Protein AF-A0A420P9P3-F1 (afdb_monomer_lite)

pLDDT: mean 70.21, std 10.7, range [43.94, 89.81]

Sequence (83 aa):
MPLAEATVEDHLATSSDHFTLSLTFLDIRSTPVQPAKIRVKTEDELKRFVEIVELGATEIPLTDSTPAELDELASSLISLLTT

Structure (mmCIF, N/CA/C/O backbone):
data_AF-A0A420P9P3-F1
#
_entry.id   AF-A0A420P9P3-F1
#
loop_
_atom_site.group_PDB
_atom_site.id
_atom_site.type_symbol
_atom_site.label_atom_id
_atom_site.label_alt_id
_atom_site.label_comp_id
_atom_site.label_asym_id
_atom_site.label_entity_id
_atom_site.label_seq_id
_atom_site.pdbx_PDB_ins_code
_atom_site.Cartn_x
_atom_site.Cartn_y
_atom_site.Cartn_z
_atom_site.occupancy
_atom_site.B_iso_or_equiv
_atom_site.auth_seq_id
_atom_site.auth_comp_id
_atom_site.auth_asym_id
_atom_site.auth_atom_id
_atom_site.pdbx_PDB_model_num
ATOM 1 N N . MET A 1 1 ? -0.176 20.141 -6.695 1.00 56.28 1 MET A N 1
ATOM 2 C CA . MET A 1 1 ? 1.095 19.609 -6.168 1.00 56.28 1 MET A CA 1
ATOM 3 C C . MET A 1 1 ? 0.806 18.214 -5.640 1.00 56.28 1 MET A C 1
ATOM 5 O O . MET A 1 1 ? -0.176 18.110 -4.909 1.00 56.28 1 MET A O 1
ATOM 9 N N . PRO A 1 2 ? 1.536 17.166 -6.059 1.00 55.56 2 PRO A N 1
ATOM 10 C CA . PRO A 1 2 ? 1.360 15.823 -5.505 1.00 55.56 2 PRO A CA 1
ATOM 11 C C . PRO A 1 2 ? 1.739 15.816 -4.015 1.00 55.56 2 PRO A C 1
ATOM 13 O O . PRO A 1 2 ? 2.680 16.497 -3.616 1.00 55.56 2 PRO A O 1
ATOM 16 N N . LEU A 1 3 ? 0.954 15.109 -3.195 1.00 57.59 3 LEU A N 1
ATOM 17 C CA . LEU A 1 3 ? 1.106 15.052 -1.730 1.00 57.59 3 LEU A CA 1
ATOM 18 C C . LEU A 1 3 ? 2.251 14.116 -1.293 1.00 57.59 3 LEU A C 1
ATOM 20 O O . LEU A 1 3 ? 2.792 14.241 -0.196 1.00 57.59 3 LEU A O 1
ATOM 24 N N . ALA A 1 4 ? 2.636 13.201 -2.176 1.00 59.34 4 ALA A N 1
ATOM 25 C CA . ALA A 1 4 ? 3.744 12.279 -2.017 1.00 59.34 4 ALA A CA 1
ATOM 26 C C . ALA A 1 4 ? 4.361 11.990 -3.389 1.00 59.34 4 ALA A C 1
ATOM 28 O O . ALA A 1 4 ? 3.690 12.098 -4.417 1.00 59.34 4 ALA A O 1
ATOM 29 N N . GLU A 1 5 ? 5.631 11.625 -3.383 1.00 70.06 5 GLU A N 1
ATOM 30 C CA . GLU A 1 5 ? 6.408 11.183 -4.528 1.00 70.06 5 GLU A CA 1
ATOM 31 C C . GLU A 1 5 ? 6.847 9.740 -4.275 1.00 70.06 5 GLU A C 1
ATOM 33 O O . GLU A 1 5 ? 7.300 9.405 -3.181 1.00 70.06 5 GLU A O 1
ATOM 38 N N . ALA A 1 6 ? 6.680 8.882 -5.275 1.00 72.00 6 ALA A N 1
ATOM 39 C CA . ALA A 1 6 ? 7.154 7.509 -5.256 1.00 72.00 6 ALA A CA 1
ATOM 40 C C . ALA A 1 6 ? 8.219 7.356 -6.337 1.00 72.00 6 ALA A C 1
ATOM 42 O O . ALA A 1 6 ? 8.008 7.770 -7.477 1.00 72.00 6 ALA A O 1
ATOM 43 N N . THR A 1 7 ? 9.356 6.774 -5.979 1.00 75.75 7 THR A N 1
ATOM 44 C CA . THR A 1 7 ? 10.444 6.482 -6.911 1.00 75.75 7 THR A CA 1
ATOM 45 C C . THR A 1 7 ? 10.864 5.033 -6.748 1.00 75.75 7 THR A C 1
ATOM 47 O O . THR A 1 7 ? 11.129 4.592 -5.630 1.00 75.75 7 THR A O 1
ATOM 50 N N . VAL A 1 8 ? 10.953 4.305 -7.857 1.00 74.31 8 VAL A N 1
ATOM 51 C CA . VAL A 1 8 ? 11.460 2.932 -7.890 1.00 74.31 8 VAL A CA 1
ATOM 52 C C . VAL A 1 8 ? 12.908 2.958 -8.373 1.00 74.31 8 VAL A C 1
ATOM 54 O O . VAL A 1 8 ? 13.200 3.462 -9.457 1.00 74.31 8 VAL A O 1
ATOM 57 N N . GLU A 1 9 ? 13.818 2.420 -7.570 1.00 78.50 9 GLU A N 1
ATOM 58 C CA . GLU A 1 9 ? 15.214 2.199 -7.940 1.00 78.50 9 GLU A CA 1
ATOM 59 C C . GLU A 1 9 ? 15.422 0.721 -8.264 1.00 78.50 9 GLU A C 1
ATOM 61 O O . GLU A 1 9 ? 15.226 -0.146 -7.416 1.00 78.50 9 GLU A O 1
ATOM 66 N N . ASP A 1 10 ? 15.817 0.430 -9.499 1.00 74.38 10 ASP A N 1
ATOM 67 C CA . ASP A 1 10 ? 16.175 -0.922 -9.924 1.00 74.38 10 ASP A CA 1
ATOM 68 C C . ASP A 1 10 ? 17.642 -1.220 -9.570 1.00 74.38 10 ASP A C 1
ATOM 70 O O . ASP A 1 10 ? 18.559 -0.442 -9.866 1.00 74.38 10 ASP A O 1
ATOM 74 N N . HIS A 1 11 ? 17.872 -2.355 -8.919 1.00 76.25 11 HIS A N 1
ATOM 75 C CA . HIS A 1 11 ? 19.180 -2.900 -8.611 1.00 76.25 11 HIS A CA 1
ATOM 76 C C . HIS A 1 11 ? 19.340 -4.254 -9.305 1.00 76.25 11 HIS A C 1
ATOM 78 O O . HIS A 1 11 ? 18.891 -5.298 -8.825 1.00 76.25 11 HIS A O 1
ATOM 84 N N . LEU A 1 12 ? 20.088 -4.244 -10.408 1.00 64.88 12 LEU A N 1
ATOM 85 C CA . LEU A 1 12 ? 20.522 -5.465 -11.076 1.00 64.88 12 LEU A CA 1
ATOM 86 C C . LEU A 1 12 ? 21.521 -6.211 -10.182 1.00 64.88 12 LEU A C 1
ATOM 88 O O . LEU A 1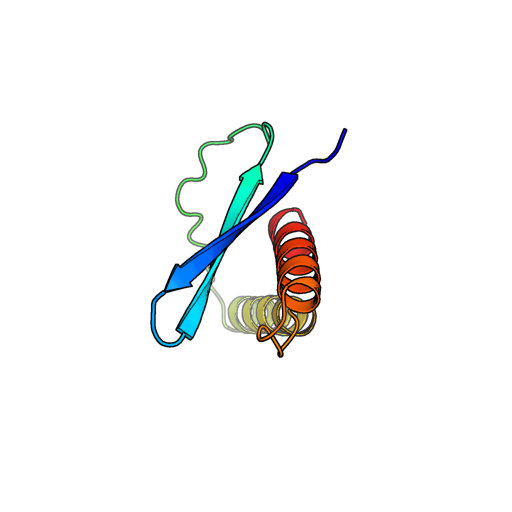 12 ? 22.702 -5.855 -10.116 1.00 64.88 12 LEU A O 1
ATOM 92 N N . ALA A 1 13 ? 21.062 -7.262 -9.503 1.00 65.31 13 ALA A N 1
ATOM 93 C CA . ALA A 1 13 ? 21.942 -8.231 -8.866 1.00 65.31 13 ALA A CA 1
ATOM 94 C C . ALA A 1 13 ? 22.165 -9.418 -9.811 1.00 65.31 13 ALA A C 1
ATOM 96 O O . ALA A 1 13 ? 21.274 -9.837 -10.544 1.00 65.31 13 ALA A O 1
ATOM 97 N N . THR A 1 14 ? 23.368 -9.993 -9.772 1.00 73.12 14 THR A N 1
ATOM 98 C CA . THR A 1 14 ? 23.910 -10.971 -10.737 1.00 73.12 14 THR A CA 1
ATOM 99 C C . THR A 1 14 ? 23.071 -12.248 -10.939 1.00 73.12 14 THR A C 1
ATOM 101 O O . THR A 1 14 ? 23.390 -13.054 -11.809 1.00 73.12 14 THR A O 1
A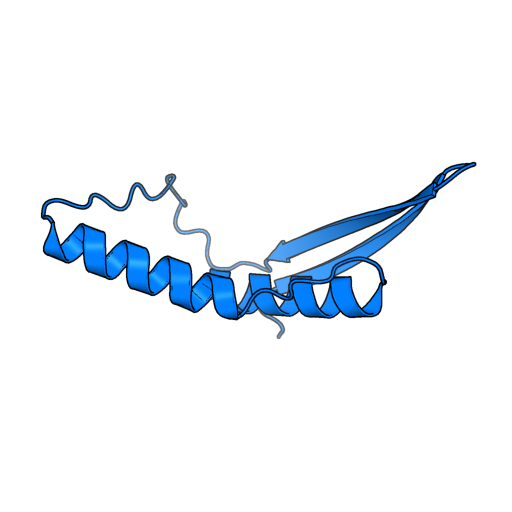TOM 104 N N . SER A 1 15 ? 22.015 -12.462 -10.150 1.00 69.69 15 SER A N 1
ATOM 105 C CA . SER A 1 15 ? 21.110 -13.613 -10.256 1.00 69.69 15 SER A CA 1
ATOM 106 C C . SER A 1 15 ? 19.635 -13.312 -9.952 1.00 69.69 15 SER A C 1
ATOM 108 O O . SER A 1 15 ? 18.853 -14.255 -9.859 1.00 69.69 15 SER A O 1
ATOM 110 N N . SER A 1 16 ? 19.249 -12.051 -9.745 1.00 53.44 16 SER A N 1
ATOM 111 C CA . SER A 1 16 ? 17.867 -11.677 -9.408 1.00 53.44 16 SER A CA 1
ATOM 112 C C . SER A 1 16 ? 17.680 -10.165 -9.465 1.00 53.44 16 SER A C 1
ATOM 114 O O . SER A 1 16 ? 18.480 -9.429 -8.879 1.00 53.44 16 SER A O 1
ATOM 116 N N . ASP A 1 17 ? 16.593 -9.726 -10.082 1.00 72.00 17 ASP A N 1
ATOM 117 C CA . ASP A 1 17 ? 16.199 -8.321 -10.104 1.00 72.00 17 ASP A CA 1
ATOM 118 C C . ASP A 1 17 ? 15.677 -7.927 -8.714 1.00 72.00 17 ASP A C 1
ATOM 120 O O . ASP A 1 17 ? 14.847 -8.630 -8.133 1.00 72.00 17 ASP A O 1
ATOM 124 N N . HIS A 1 18 ? 16.208 -6.845 -8.142 1.00 75.38 18 HIS A N 1
ATOM 125 C CA . HIS A 1 18 ? 15.718 -6.278 -6.888 1.00 75.38 18 HIS A CA 1
ATOM 126 C C . HIS A 1 18 ? 15.318 -4.833 -7.133 1.00 75.38 18 HIS A C 1
ATOM 128 O O . HIS A 1 18 ? 16.118 -4.054 -7.635 1.00 75.38 18 HIS A O 1
ATOM 134 N N . PHE A 1 19 ? 14.117 -4.460 -6.71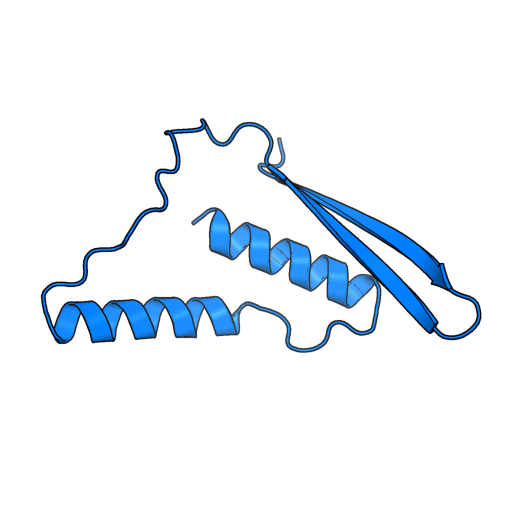2 1.00 70.62 19 PHE A N 1
ATOM 135 C CA . PHE A 1 19 ? 13.649 -3.082 -6.784 1.00 70.62 19 PHE A CA 1
ATOM 136 C C . PHE A 1 19 ? 13.530 -2.511 -5.374 1.00 70.62 19 PHE A C 1
ATOM 138 O O . PHE A 1 19 ? 13.039 -3.175 -4.460 1.00 70.62 19 PHE A O 1
ATOM 145 N N . THR A 1 20 ? 13.956 -1.267 -5.203 1.00 76.50 20 THR A N 1
ATOM 146 C CA . THR A 1 20 ? 13.737 -0.484 -3.990 1.00 76.50 20 THR A CA 1
ATOM 147 C C . THR A 1 20 ? 12.662 0.554 -4.279 1.00 76.50 20 THR A C 1
ATOM 149 O O . THR A 1 20 ? 12.868 1.452 -5.093 1.00 76.50 20 THR A O 1
ATOM 152 N N . LEU A 1 21 ? 11.514 0.456 -3.607 1.00 69.88 21 LEU A N 1
ATOM 153 C CA . LEU A 1 21 ? 10.483 1.492 -3.645 1.00 69.88 21 LEU A CA 1
ATOM 154 C C . LEU A 1 21 ? 10.751 2.529 -2.543 1.00 69.88 21 LEU A C 1
ATOM 156 O O . LEU A 1 21 ? 10.669 2.219 -1.354 1.00 69.88 21 LEU A O 1
ATOM 160 N N . SER A 1 22 ? 11.024 3.767 -2.941 1.00 76.19 22 SER A N 1
ATOM 161 C CA . SER A 1 22 ? 11.209 4.913 -2.048 1.00 76.19 22 SER A CA 1
ATOM 162 C C . SER A 1 22 ? 9.989 5.832 -2.112 1.00 76.19 22 SER A C 1
ATOM 164 O O . SER A 1 22 ? 9.626 6.326 -3.176 1.00 76.19 22 SER A O 1
ATOM 166 N N . LEU A 1 23 ? 9.359 6.080 -0.962 1.00 69.31 23 LEU A N 1
ATOM 167 C CA . LEU A 1 23 ? 8.207 6.977 -0.826 1.00 69.31 23 LEU A CA 1
ATOM 168 C C . LEU A 1 23 ? 8.626 8.237 -0.060 1.00 69.31 23 LEU A C 1
ATOM 170 O O . LEU A 1 23 ? 9.022 8.160 1.104 1.00 69.31 23 LEU A O 1
ATOM 174 N N . THR A 1 24 ? 8.521 9.400 -0.698 1.00 69.88 24 THR A N 1
ATOM 175 C CA . THR A 1 24 ? 8.822 10.711 -0.110 1.00 69.88 24 THR A CA 1
ATOM 176 C C . THR A 1 24 ? 7.542 11.527 0.022 1.00 69.88 24 THR A C 1
ATOM 178 O O . THR A 1 24 ? 6.921 11.899 -0.965 1.00 69.88 24 THR A O 1
ATOM 181 N N . PHE A 1 25 ? 7.142 11.858 1.247 1.00 63.19 25 PHE A N 1
ATOM 182 C CA . PHE A 1 25 ? 5.959 12.682 1.500 1.00 63.19 25 PHE A CA 1
ATOM 183 C C . PHE A 1 25 ? 6.367 14.159 1.613 1.00 63.19 25 PHE A C 1
ATOM 185 O O . PHE A 1 25 ? 7.107 14.537 2.523 1.00 63.19 25 PHE A O 1
ATOM 192 N N . LEU A 1 26 ? 5.906 15.001 0.679 1.00 60.66 26 LEU A N 1
ATOM 193 C CA . LEU A 1 26 ? 6.219 16.434 0.642 1.00 60.66 26 LEU A CA 1
ATOM 194 C C . LEU A 1 26 ? 5.344 17.178 1.654 1.00 60.66 26 LEU A C 1
ATOM 196 O O . LEU A 1 26 ? 4.218 17.560 1.353 1.00 60.66 26 LEU A O 1
ATOM 200 N N . ASP A 1 27 ? 5.885 17.354 2.860 1.00 57.75 27 ASP A N 1
ATOM 201 C CA . ASP A 1 27 ? 5.331 18.173 3.946 1.00 57.75 27 ASP A CA 1
ATOM 202 C C . ASP A 1 27 ? 3.811 18.019 4.124 1.00 57.75 27 ASP A C 1
ATOM 204 O O . ASP A 1 27 ? 3.029 18.976 4.111 1.00 57.75 27 ASP A O 1
ATOM 208 N N . ILE A 1 28 ? 3.381 16.777 4.364 1.00 53.62 28 ILE A N 1
ATOM 209 C CA . ILE A 1 28 ? 2.231 16.570 5.239 1.00 53.62 28 ILE A CA 1
ATOM 210 C C . ILE A 1 28 ? 2.696 17.179 6.550 1.00 53.62 28 ILE A C 1
ATOM 212 O O . ILE A 1 28 ? 3.582 16.587 7.169 1.00 53.62 28 ILE A O 1
ATOM 216 N N . ARG A 1 29 ? 2.207 18.386 6.895 1.00 53.34 29 ARG A N 1
ATOM 217 C CA . ARG A 1 29 ? 2.593 19.102 8.120 1.00 53.34 29 ARG A CA 1
ATOM 218 C C . ARG A 1 29 ? 2.845 18.061 9.186 1.00 53.34 29 ARG A C 1
ATOM 220 O O . ARG A 1 29 ? 1.901 17.377 9.582 1.00 53.34 29 ARG A O 1
ATOM 227 N N . SER A 1 30 ? 4.105 17.893 9.568 1.00 50.06 30 SER A N 1
ATOM 228 C CA . SER A 1 30 ? 4.475 16.910 10.569 1.00 50.06 30 SER A CA 1
ATOM 229 C C . SER A 1 30 ? 3.931 17.430 11.896 1.00 50.06 30 SER A C 1
ATOM 231 O O . SER A 1 30 ? 4.641 18.006 12.715 1.00 50.06 30 SER A O 1
ATOM 233 N N . THR A 1 31 ? 2.617 17.283 12.118 1.00 47.16 31 THR A N 1
ATOM 234 C CA . THR A 1 31 ? 2.134 16.973 13.453 1.00 47.16 31 THR A CA 1
ATOM 235 C C . THR A 1 31 ? 3.037 15.845 13.887 1.00 47.16 31 THR A C 1
ATOM 237 O O . THR A 1 31 ? 3.096 14.866 13.140 1.00 47.16 31 THR A O 1
ATOM 240 N N . PRO A 1 32 ? 3.792 15.992 14.989 1.00 43.94 32 PRO A N 1
ATOM 241 C CA . PRO A 1 32 ? 4.687 14.945 15.424 1.00 43.94 32 PRO A CA 1
ATOM 242 C C . PRO A 1 32 ? 3.848 13.682 15.453 1.00 43.94 32 PRO A C 1
ATOM 244 O O . PRO A 1 32 ? 2.921 13.573 16.259 1.00 43.94 32 PRO A O 1
ATOM 247 N N . VAL A 1 33 ? 4.120 12.775 14.512 1.00 51.78 33 VAL A N 1
ATOM 248 C CA . VAL A 1 33 ? 3.529 11.451 14.511 1.00 51.78 33 VAL A CA 1
ATOM 249 C C . VAL A 1 33 ? 4.260 10.771 15.653 1.00 51.78 33 VAL A C 1
ATOM 251 O O . VAL A 1 33 ? 5.195 9.997 15.474 1.00 51.78 33 VAL A O 1
ATOM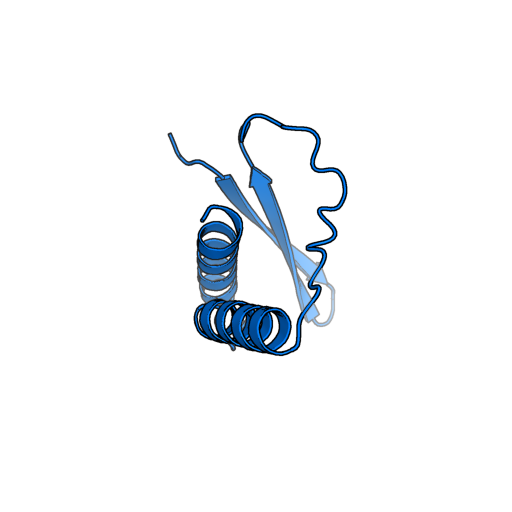 254 N N . GLN A 1 34 ? 3.870 11.126 16.884 1.00 47.78 34 GLN A N 1
ATOM 255 C CA . GLN A 1 34 ? 3.935 10.171 17.965 1.00 47.78 34 GLN A CA 1
ATOM 256 C C . GLN A 1 34 ? 3.352 8.902 17.364 1.00 47.78 34 GLN A C 1
ATOM 258 O O . GLN A 1 34 ? 2.281 9.014 16.763 1.00 47.78 34 GLN A O 1
ATOM 263 N N . PRO A 1 35 ? 4.031 7.746 17.464 1.00 48.53 35 PRO A N 1
ATOM 264 C CA . PRO A 1 35 ? 3.446 6.491 17.034 1.00 48.53 35 PRO A CA 1
ATOM 265 C C . PRO A 1 35 ? 2.042 6.446 17.623 1.00 48.53 35 PRO A C 1
ATOM 267 O O . PRO A 1 35 ? 1.879 6.388 18.847 1.00 48.53 35 PRO A O 1
ATOM 270 N N . ALA A 1 36 ? 1.045 6.648 16.760 1.00 51.47 36 ALA A N 1
ATOM 271 C CA . ALA A 1 36 ? -0.304 6.928 17.192 1.00 51.47 36 ALA A CA 1
ATOM 272 C C . ALA A 1 36 ? -0.849 5.577 17.611 1.00 51.47 36 ALA A C 1
ATOM 274 O O . ALA A 1 36 ? -1.393 4.822 16.813 1.00 51.47 36 ALA A O 1
ATOM 275 N N . LYS A 1 37 ? -0.608 5.214 18.872 1.00 58.34 37 LYS A N 1
ATOM 276 C CA . LYS A 1 37 ? -1.266 4.073 19.485 1.00 58.34 37 LYS A CA 1
ATOM 277 C C . LYS A 1 37 ? -2.744 4.419 19.491 1.00 58.34 37 LYS A C 1
ATOM 279 O O . LYS A 1 37 ? -3.203 5.161 20.360 1.00 58.34 37 LYS A O 1
ATOM 284 N N . ILE A 1 38 ? -3.469 3.911 18.499 1.00 65.38 38 ILE A N 1
ATOM 285 C CA . ILE A 1 38 ? -4.923 3.951 18.483 1.00 65.38 38 ILE A CA 1
ATOM 286 C C . ILE A 1 38 ? -5.349 3.114 19.682 1.00 65.38 38 ILE A C 1
ATOM 288 O O . ILE A 1 38 ? -5.239 1.889 19.697 1.00 65.38 38 ILE A O 1
ATOM 292 N N . ARG A 1 39 ? -5.711 3.802 20.766 1.00 71.12 39 ARG A N 1
ATOM 293 C CA . ARG A 1 39 ? -6.131 3.144 21.996 1.00 71.12 39 ARG A CA 1
ATOM 294 C C . ARG A 1 39 ? -7.573 2.710 21.818 1.00 71.12 39 ARG A C 1
ATOM 296 O O . ARG A 1 39 ? -8.485 3.483 22.090 1.00 71.12 39 ARG A O 1
ATOM 303 N N . VAL A 1 40 ? -7.727 1.469 21.394 1.00 77.25 40 VAL A N 1
ATOM 304 C CA . VAL A 1 40 ? -8.992 0.748 21.372 1.00 77.25 40 VAL A CA 1
ATOM 305 C C . VAL A 1 40 ? -9.370 0.377 22.809 1.00 77.25 40 VAL A C 1
ATOM 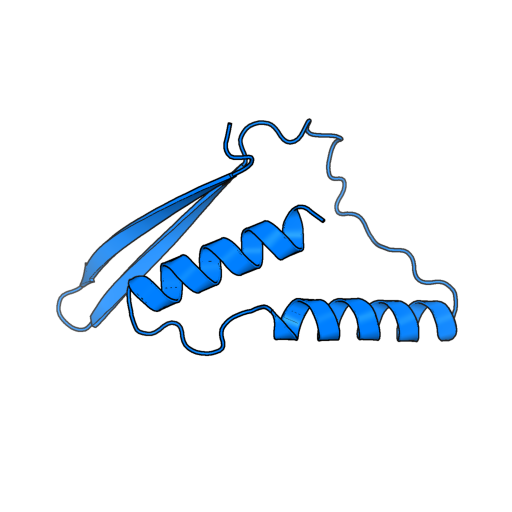307 O O . VAL A 1 40 ? -8.554 -0.197 23.533 1.00 77.25 40 VAL A O 1
ATOM 310 N N . LYS A 1 41 ? -10.562 0.766 23.266 1.00 80.38 41 LYS A N 1
ATOM 311 C CA . LYS A 1 41 ? -11.038 0.541 24.642 1.00 80.38 41 LYS A CA 1
ATOM 312 C C . LYS A 1 41 ? -12.163 -0.484 24.736 1.00 80.38 41 LYS A C 1
ATOM 314 O O . LYS A 1 41 ? -12.399 -0.991 25.831 1.00 80.38 41 LYS A O 1
ATOM 319 N N . THR A 1 42 ? -12.864 -0.756 23.640 1.00 87.12 42 THR A N 1
ATOM 320 C CA . THR A 1 42 ? -14.017 -1.664 23.608 1.00 87.12 42 THR A CA 1
ATOM 321 C C . THR A 1 42 ? -13.897 -2.675 22.471 1.00 87.12 42 THR A C 1
ATOM 323 O O . THR A 1 42 ? -13.176 -2.452 21.500 1.00 87.12 42 THR A O 1
ATOM 326 N N . GLU A 1 43 ? -14.625 -3.785 22.586 1.00 89.81 43 GLU A N 1
ATOM 327 C CA . GLU A 1 43 ? -14.677 -4.816 21.542 1.00 89.81 43 GLU A CA 1
ATOM 328 C C . GLU A 1 43 ? -15.246 -4.263 20.225 1.00 89.81 43 GLU A C 1
ATOM 330 O O . GLU A 1 43 ? -14.744 -4.568 19.148 1.00 89.81 43 GLU A O 1
ATOM 335 N N . ASP A 1 44 ? -16.242 -3.377 20.304 1.00 86.31 44 ASP A N 1
ATOM 336 C CA . ASP A 1 44 ? -16.832 -2.735 19.124 1.00 86.31 44 ASP A CA 1
ATOM 337 C C . ASP A 1 44 ? -15.839 -1.799 18.420 1.00 86.31 44 ASP A C 1
ATOM 339 O O . ASP A 1 44 ? -15.787 -1.748 17.191 1.00 86.31 44 ASP A O 1
ATOM 343 N N . GLU A 1 45 ? -15.017 -1.071 19.185 1.00 80.19 45 GLU A N 1
ATOM 344 C CA . GLU A 1 45 ? -13.937 -0.255 18.625 1.00 80.19 45 GLU A CA 1
ATOM 345 C C . GLU A 1 45 ? -12.853 -1.134 17.984 1.00 80.19 45 GLU A C 1
ATOM 347 O O . GLU A 1 45 ? -12.309 -0.755 16.947 1.00 80.19 45 GLU A O 1
ATOM 352 N N . LEU A 1 46 ? -12.561 -2.309 18.559 1.00 85.75 46 LEU A N 1
ATOM 353 C CA . LEU A 1 46 ? -11.599 -3.262 18.000 1.00 85.75 46 LEU A CA 1
ATOM 354 C C . LEU A 1 46 ? -12.107 -3.826 16.681 1.00 85.75 46 LEU A C 1
ATOM 356 O O . LEU A 1 46 ? -11.384 -3.813 15.690 1.00 85.75 46 LEU A O 1
ATOM 360 N N . LYS A 1 47 ? -13.368 -4.255 16.656 1.00 85.69 47 LYS A N 1
ATOM 361 C CA . LYS A 1 47 ? -14.017 -4.767 15.456 1.00 85.69 47 LYS A CA 1
ATOM 362 C C . LYS A 1 47 ? -14.019 -3.729 14.339 1.00 85.69 47 LYS A C 1
ATOM 364 O O . LYS A 1 47 ? -13.615 -4.029 13.223 1.00 85.69 47 LYS A O 1
ATOM 369 N N . ARG A 1 48 ? -14.391 -2.486 14.655 1.00 81.38 48 ARG A N 1
ATOM 370 C CA . ARG A 1 48 ? -14.375 -1.388 13.683 1.00 81.38 48 ARG A CA 1
ATOM 371 C C . ARG A 1 48 ? -12.964 -1.080 13.182 1.00 81.38 48 ARG A C 1
ATOM 373 O O . ARG A 1 48 ? -12.795 -0.762 12.012 1.00 81.38 48 ARG A O 1
ATOM 380 N N . PHE A 1 49 ? -11.956 -1.155 14.048 1.00 82.06 49 PHE A N 1
ATOM 381 C CA . PHE A 1 49 ? -10.567 -0.965 13.640 1.00 82.06 49 PHE A CA 1
ATOM 382 C C . PHE A 1 49 ? -10.106 -2.069 12.680 1.00 82.06 49 PHE A C 1
ATOM 384 O O . PHE A 1 49 ? -9.510 -1.761 11.653 1.00 82.06 49 PHE A O 1
ATOM 391 N N . VAL A 1 50 ? -10.433 -3.329 12.976 1.00 82.44 50 VAL A N 1
ATOM 392 C CA . VAL A 1 50 ? -10.151 -4.464 12.086 1.00 82.44 50 VAL A CA 1
ATOM 393 C C . VAL A 1 50 ? -10.838 -4.279 10.733 1.00 82.44 50 VAL A C 1
ATOM 395 O O . VAL A 1 50 ? -10.163 -4.379 9.719 1.00 82.44 50 VAL A O 1
ATOM 398 N N . GLU A 1 51 ? -12.121 -3.906 10.704 1.00 83.25 51 GLU A N 1
ATOM 399 C CA . GLU A 1 51 ? -12.855 -3.650 9.453 1.00 83.25 51 GLU A CA 1
ATOM 400 C C . GLU A 1 51 ? -12.193 -2.553 8.601 1.00 83.25 51 GLU A C 1
ATOM 402 O O . GLU A 1 51 ? -12.095 -2.690 7.385 1.00 83.25 51 GLU A O 1
ATOM 407 N N . ILE A 1 52 ? -11.701 -1.478 9.226 1.00 78.12 52 ILE A N 1
ATOM 408 C CA . ILE A 1 52 ? -10.994 -0.393 8.527 1.00 78.12 52 ILE A CA 1
ATOM 409 C C . ILE A 1 52 ? -9.658 -0.885 7.958 1.00 78.12 52 ILE A C 1
ATOM 411 O O . ILE A 1 52 ? -9.321 -0.559 6.822 1.00 78.12 52 ILE A O 1
ATOM 415 N N . VAL A 1 53 ? -8.904 -1.668 8.733 1.00 79.50 53 VAL A N 1
ATOM 416 C CA . VAL A 1 53 ? -7.619 -2.229 8.293 1.00 79.50 53 VAL A CA 1
ATOM 417 C C . VAL A 1 53 ? -7.819 -3.223 7.154 1.00 79.50 53 VAL A C 1
ATOM 419 O O . VAL A 1 53 ? -7.087 -3.164 6.172 1.00 79.50 53 VAL A O 1
ATOM 422 N N . GLU A 1 54 ? -8.806 -4.110 7.254 1.00 84.12 54 GLU A N 1
ATOM 423 C CA . GLU A 1 54 ? -9.128 -5.080 6.207 1.00 84.12 54 GLU A CA 1
ATOM 424 C C . GLU A 1 54 ? -9.575 -4.378 4.925 1.00 84.12 54 GLU A C 1
ATOM 426 O O . GLU A 1 54 ? -9.073 -4.701 3.852 1.00 84.12 54 GLU A O 1
ATOM 431 N N . LEU A 1 55 ? -10.450 -3.374 5.028 1.00 79.75 55 LEU A N 1
ATOM 432 C CA . LEU A 1 55 ? -10.916 -2.604 3.876 1.00 79.75 55 LEU A CA 1
ATOM 433 C C . LEU A 1 55 ? -9.760 -1.855 3.200 1.00 79.75 55 LEU A C 1
ATOM 435 O O . LEU A 1 55 ? -9.605 -1.947 1.987 1.00 79.75 55 LEU A O 1
ATOM 439 N N . GLY A 1 56 ? -8.887 -1.217 3.979 1.00 77.12 56 GLY A N 1
ATOM 440 C CA . GLY A 1 56 ? -7.677 -0.590 3.450 1.00 77.12 56 GLY A CA 1
ATOM 441 C C . GLY A 1 56 ? -6.693 -1.584 2.824 1.00 77.12 56 GLY A C 1
ATOM 442 O O . GLY A 1 56 ? -6.088 -1.298 1.797 1.00 77.12 56 GLY A O 1
ATOM 443 N N . ALA A 1 57 ? -6.563 -2.785 3.393 1.00 78.94 57 ALA A N 1
ATOM 444 C CA . ALA A 1 57 ? -5.704 -3.833 2.851 1.00 78.94 57 ALA A CA 1
ATOM 445 C C . ALA A 1 57 ? -6.216 -4.388 1.513 1.00 78.94 57 ALA A C 1
ATOM 447 O O . ALA A 1 57 ? -5.404 -4.817 0.698 1.00 78.94 57 ALA A O 1
ATOM 448 N N . THR A 1 58 ? -7.531 -4.358 1.253 1.00 80.75 58 THR A N 1
ATOM 449 C CA . THR A 1 58 ? -8.075 -4.762 -0.060 1.00 80.75 58 THR A CA 1
ATOM 450 C C . THR A 1 58 ? -7.695 -3.822 -1.200 1.00 80.75 58 THR A C 1
ATOM 452 O O . THR A 1 58 ? -7.743 -4.237 -2.355 1.00 80.75 58 THR A O 1
ATOM 455 N N . GLU A 1 59 ? -7.301 -2.584 -0.893 1.00 75.88 59 GLU A N 1
ATOM 456 C CA . GLU A 1 59 ? -6.838 -1.618 -1.893 1.00 75.88 59 GLU A CA 1
ATOM 457 C C . GLU A 1 59 ? -5.364 -1.829 -2.267 1.00 75.88 59 GLU A C 1
ATOM 459 O O . GLU A 1 59 ? -4.897 -1.247 -3.239 1.00 75.88 59 GLU A O 1
ATOM 464 N N . ILE A 1 60 ? -4.628 -2.673 -1.533 1.00 77.06 60 ILE A N 1
ATOM 465 C CA . ILE A 1 60 ? -3.219 -2.971 -1.800 1.00 77.06 60 ILE A CA 1
ATOM 466 C C . ILE A 1 60 ? -3.126 -4.093 -2.856 1.00 77.06 60 ILE A C 1
ATOM 468 O O . ILE A 1 60 ? -3.633 -5.194 -2.620 1.00 77.06 60 ILE A O 1
ATOM 472 N N . PRO A 1 61 ? -2.458 -3.865 -4.003 1.00 72.31 61 PRO A N 1
ATOM 473 C CA . PRO A 1 61 ? -2.230 -4.892 -5.015 1.00 72.31 61 PRO A CA 1
ATOM 474 C C . PRO A 1 61 ? -1.486 -6.108 -4.445 1.00 72.31 61 PRO A C 1
ATOM 476 O O . PRO A 1 61 ? -0.494 -5.972 -3.734 1.00 72.31 61 PRO A O 1
ATOM 479 N N . LEU A 1 62 ? -1.965 -7.311 -4.777 1.00 71.31 62 LEU A N 1
ATOM 480 C CA . LEU A 1 62 ? -1.421 -8.598 -4.306 1.00 71.31 62 LEU A CA 1
ATOM 481 C C . LEU A 1 62 ? -0.206 -9.101 -5.102 1.00 71.31 62 LEU A C 1
ATOM 483 O O . LEU A 1 62 ? 0.412 -10.083 -4.696 1.00 71.31 62 LEU A O 1
ATOM 487 N N . THR A 1 63 ? 0.093 -8.483 -6.245 1.00 63.44 63 THR A N 1
ATOM 488 C CA . THR A 1 63 ? 1.193 -8.883 -7.133 1.00 63.44 63 THR A CA 1
ATOM 489 C C . THR A 1 63 ? 2.157 -7.713 -7.229 1.00 63.44 63 THR A C 1
ATOM 491 O O . THR A 1 63 ? 1.717 -6.604 -7.505 1.00 63.44 63 THR A O 1
ATOM 494 N N . ASP A 1 64 ? 3.434 -7.957 -6.951 1.00 61.03 64 ASP A N 1
ATOM 495 C CA . ASP A 1 64 ? 4.516 -6.971 -6.841 1.00 61.03 64 ASP A CA 1
ATOM 496 C C . ASP A 1 64 ? 5.758 -7.403 -7.646 1.00 61.03 64 ASP A C 1
ATOM 498 O O . ASP A 1 64 ? 6.894 -7.058 -7.326 1.00 61.03 64 ASP A O 1
ATOM 502 N N . SER A 1 65 ? 5.552 -8.203 -8.697 1.00 64.19 65 SER A N 1
ATOM 503 C CA . SER A 1 65 ? 6.631 -8.871 -9.435 1.00 64.19 65 SER A CA 1
ATOM 504 C C . SER A 1 65 ? 7.116 -8.086 -10.654 1.00 64.19 65 SER A C 1
ATOM 506 O O . SER A 1 65 ? 8.128 -8.452 -11.254 1.00 64.19 65 SER A O 1
ATOM 508 N N . THR A 1 66 ? 6.414 -7.021 -11.043 1.00 71.62 66 THR A N 1
ATOM 509 C CA . THR A 1 66 ? 6.804 -6.145 -12.154 1.00 71.62 66 THR A CA 1
ATOM 510 C C . THR A 1 66 ? 6.905 -4.678 -11.721 1.00 71.62 66 THR A C 1
ATOM 512 O O . THR A 1 66 ? 6.208 -4.256 -10.799 1.00 71.62 66 THR A O 1
ATOM 515 N N . PRO A 1 67 ? 7.715 -3.848 -12.405 1.00 70.81 67 PRO A N 1
ATOM 516 C CA . PRO A 1 67 ? 7.822 -2.422 -12.086 1.00 70.81 67 PRO A CA 1
ATOM 517 C C . PRO A 1 67 ? 6.481 -1.670 -12.107 1.00 70.81 67 PRO A C 1
ATOM 519 O O . PRO A 1 67 ? 6.235 -0.830 -11.251 1.00 70.81 67 PRO A O 1
ATOM 522 N N . ALA A 1 68 ? 5.587 -2.004 -13.044 1.00 71.88 68 ALA A N 1
ATOM 523 C CA . ALA A 1 68 ? 4.267 -1.377 -13.134 1.00 71.88 68 ALA A CA 1
ATOM 524 C C . ALA A 1 68 ? 3.357 -1.751 -11.950 1.00 71.88 68 ALA A C 1
ATOM 526 O O . ALA A 1 68 ? 2.619 -0.910 -11.444 1.00 71.88 68 ALA A O 1
ATOM 527 N N . GLU A 1 69 ? 3.439 -2.998 -11.486 1.00 74.31 69 GLU A N 1
ATOM 528 C CA . GLU A 1 69 ? 2.741 -3.461 -10.285 1.00 74.31 69 GLU A CA 1
ATOM 529 C C . GLU A 1 69 ? 3.287 -2.787 -9.014 1.00 74.31 69 GLU A C 1
ATOM 531 O O . GLU A 1 69 ? 2.521 -2.444 -8.116 1.00 74.31 69 GLU A O 1
ATOM 536 N N . LEU A 1 70 ? 4.599 -2.527 -8.954 1.00 74.31 70 LEU A N 1
ATOM 537 C CA . LEU A 1 70 ? 5.221 -1.776 -7.859 1.00 74.31 70 LEU A CA 1
ATOM 538 C C . LEU A 1 70 ? 4.772 -0.305 -7.827 1.00 74.31 70 LEU A C 1
ATOM 540 O O . LEU A 1 70 ? 4.538 0.232 -6.744 1.00 74.31 70 LEU A O 1
ATOM 544 N N . ASP A 1 71 ? 4.600 0.338 -8.984 1.00 74.00 71 ASP A N 1
ATOM 545 C CA . ASP A 1 71 ? 4.051 1.700 -9.078 1.00 74.00 71 ASP A CA 1
ATOM 546 C C . ASP A 1 71 ? 2.574 1.761 -8.635 1.00 74.00 71 ASP A C 1
ATOM 548 O O . ASP A 1 71 ? 2.143 2.706 -7.958 1.00 74.00 71 ASP A O 1
ATOM 552 N N . GLU A 1 72 ? 1.783 0.741 -8.979 1.00 79.88 72 GLU A N 1
ATOM 553 C CA . GLU A 1 72 ? 0.393 0.597 -8.529 1.00 79.88 72 GLU A CA 1
ATOM 554 C C . GLU A 1 72 ? 0.319 0.359 -7.012 1.00 79.88 72 GLU A C 1
ATOM 556 O O . GLU A 1 72 ? -0.487 0.984 -6.312 1.00 79.88 72 GLU A O 1
ATOM 561 N N . LEU A 1 73 ? 1.220 -0.474 -6.481 1.00 77.31 73 LEU A N 1
ATOM 562 C CA . LEU A 1 73 ? 1.385 -0.708 -5.048 1.00 77.31 73 LEU A CA 1
ATOM 563 C C . LEU A 1 73 ? 1.738 0.587 -4.310 1.00 77.31 73 LEU A C 1
ATOM 565 O O . LEU A 1 73 ? 1.103 0.926 -3.311 1.00 77.31 73 LEU A O 1
ATOM 569 N N . ALA A 1 74 ? 2.705 1.345 -4.825 1.00 74.12 74 ALA A N 1
ATOM 570 C CA . ALA A 1 74 ? 3.110 2.631 -4.272 1.00 74.12 74 ALA A CA 1
ATOM 571 C C . ALA A 1 74 ? 1.943 3.625 -4.213 1.00 74.12 74 ALA A C 1
ATOM 573 O O . ALA A 1 74 ? 1.708 4.260 -3.183 1.00 74.12 74 ALA A O 1
ATOM 574 N N . SER A 1 75 ? 1.182 3.721 -5.305 1.00 78.44 75 SER A N 1
ATOM 575 C CA . SER A 1 75 ? 0.016 4.603 -5.411 1.00 78.44 75 SE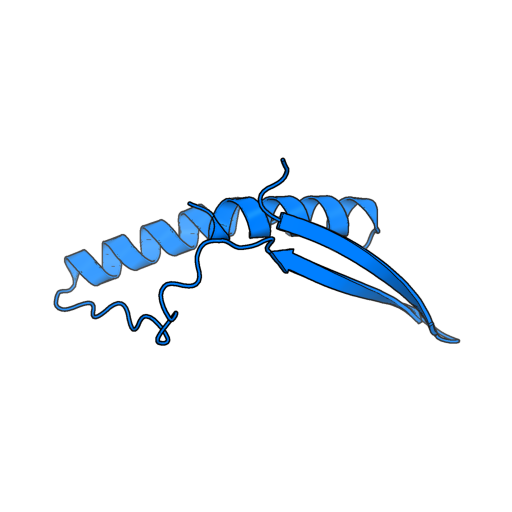R A CA 1
ATOM 576 C C . SER A 1 75 ? -1.072 4.232 -4.401 1.00 78.44 75 SER A C 1
ATOM 578 O O . SER A 1 75 ? -1.636 5.107 -3.739 1.00 78.44 75 SER A O 1
ATOM 580 N N . SER A 1 76 ? -1.318 2.934 -4.228 1.00 78.25 76 SER A N 1
ATOM 581 C CA . SER A 1 76 ? -2.316 2.402 -3.295 1.00 78.25 76 SER A CA 1
ATOM 582 C C . SER A 1 76 ? -1.923 2.647 -1.835 1.00 78.25 76 SER A C 1
ATOM 584 O O . SER A 1 76 ? -2.738 3.109 -1.037 1.00 78.25 76 SER A O 1
ATOM 586 N N . LEU A 1 77 ? -0.646 2.447 -1.491 1.00 75.38 77 LEU A N 1
ATOM 587 C CA . LEU A 1 77 ? -0.115 2.751 -0.158 1.00 75.38 77 LEU A CA 1
ATOM 588 C C . LEU A 1 77 ? -0.180 4.249 0.168 1.00 75.38 77 LEU A C 1
ATOM 590 O O . LEU A 1 77 ? -0.533 4.617 1.288 1.00 75.38 77 LEU A O 1
ATOM 594 N N . ILE A 1 78 ? 0.130 5.124 -0.795 1.00 72.88 78 ILE A N 1
ATOM 595 C CA . ILE A 1 78 ? -0.002 6.576 -0.613 1.00 72.88 78 ILE A CA 1
ATOM 596 C C . ILE A 1 78 ? -1.462 6.945 -0.334 1.00 72.88 78 ILE A C 1
ATOM 598 O O . ILE A 1 78 ? -1.721 7.703 0.601 1.00 72.88 78 ILE A O 1
ATOM 602 N N . SER A 1 79 ? -2.411 6.406 -1.106 1.00 74.75 79 SER A N 1
ATOM 603 C CA . SER A 1 79 ? -3.846 6.645 -0.903 1.00 74.75 79 SER A CA 1
ATOM 604 C C . SER A 1 79 ? -4.274 6.236 0.509 1.00 74.75 79 SER A C 1
ATOM 606 O O . SER A 1 79 ? -4.827 7.047 1.252 1.00 74.75 79 SER A O 1
ATOM 608 N N . LEU A 1 80 ? -3.892 5.028 0.932 1.00 69.50 80 LEU A N 1
ATOM 609 C CA . LEU A 1 80 ? -4.232 4.483 2.245 1.00 69.50 80 LEU A CA 1
ATOM 610 C C . LEU A 1 80 ? -3.663 5.310 3.411 1.00 69.50 80 LEU A C 1
ATOM 612 O O . LEU A 1 80 ? -4.329 5.497 4.426 1.00 69.50 80 LEU A O 1
ATOM 616 N N . LEU A 1 81 ? -2.431 5.809 3.283 1.00 67.38 81 LEU A N 1
ATOM 617 C CA . LEU A 1 81 ? -1.738 6.544 4.349 1.00 67.38 81 LEU A CA 1
ATOM 618 C C . LEU A 1 81 ? -2.081 8.039 4.404 1.00 67.38 81 LEU A C 1
ATOM 620 O O . LEU A 1 81 ? -1.731 8.705 5.379 1.00 67.38 81 LEU A O 1
ATOM 624 N N . THR A 1 82 ? -2.719 8.579 3.364 1.00 62.66 82 THR A N 1
ATOM 625 C CA . THR A 1 82 ? -3.088 10.003 3.276 1.00 62.66 82 THR A CA 1
ATOM 626 C C . THR A 1 82 ? -4.577 10.273 3.509 1.00 62.66 82 THR A C 1
ATOM 628 O O . THR A 1 82 ? -4.991 11.433 3.432 1.00 62.66 82 THR A O 1
ATOM 631 N N . THR A 1 83 ? -5.362 9.236 3.821 1.00 54.50 83 THR A N 1
ATOM 632 C CA . THR A 1 83 ? -6.778 9.353 4.213 1.00 54.50 83 THR A CA 1
ATOM 633 C C . THR A 1 83 ? -6.915 9.720 5.691 1.00 54.50 83 THR A C 1
ATOM 635 O O . THR A 1 83 ? -7.802 10.544 6.015 1.00 54.50 83 THR A O 1
#

Secondary structure (DSSP, 8-state):
--SEEEEEEEEEETTEEEEEEEEEE----------------SHHHHHHHHHHHHHHHHTS-S--SSHHHHHHHHHHHHHHHH-

Radius of gyration: 16.35 Å; chains: 1; bounding box: 41×33×38 Å

Foldseek 3Di:
DDQKDWDWDWDDDPPDIDIDIDIGGDCPPCPPPPVPPPDDDDPVSVVVVVVLVVVLVVLADPDDPDPVSVVSNNVSVCVSVVD

Organism: Fusarium oxysporum (NCBI:txid5507)